Protein AF-A0A8S0G1H7-F1 (afdb_monomer)

Mean predicted aligned error: 3.28 Å

Structure (mmCIF, N/CA/C/O backbone):
data_AF-A0A8S0G1H7-F1
#
_entry.id   AF-A0A8S0G1H7-F1
#
loop_
_atom_site.group_PDB
_atom_site.id
_atom_site.type_symbol
_atom_site.label_atom_id
_atom_site.label_alt_id
_atom_site.label_comp_id
_atom_site.label_asym_id
_atom_site.label_entity_id
_atom_site.label_seq_id
_atom_site.pdbx_PDB_ins_code
_atom_site.Cartn_x
_atom_site.Cartn_y
_atom_site.Cartn_z
_atom_site.occupancy
_atom_site.B_iso_or_equiv
_atom_site.auth_seq_id
_atom_site.auth_comp_id
_atom_site.auth_asym_id
_atom_site.auth_atom_id
_atom_site.pdbx_PDB_model_num
ATOM 1 N N . MET A 1 1 ? -6.190 -6.532 2.936 1.00 96.12 1 MET A N 1
ATOM 2 C CA . MET A 1 1 ? -6.465 -5.753 1.717 1.00 96.12 1 MET A CA 1
ATOM 3 C C . MET A 1 1 ? -5.436 -6.107 0.658 1.00 96.12 1 MET A C 1
ATOM 5 O O . MET A 1 1 ? -4.266 -6.244 0.989 1.00 96.12 1 MET A O 1
ATOM 9 N N . GLN A 1 2 ? -5.862 -6.322 -0.583 1.00 95.88 2 GLN A N 1
ATOM 10 C CA . GLN A 1 2 ? -4.979 -6.642 -1.707 1.00 95.88 2 GLN A CA 1
ATOM 11 C C . GLN A 1 2 ? -5.61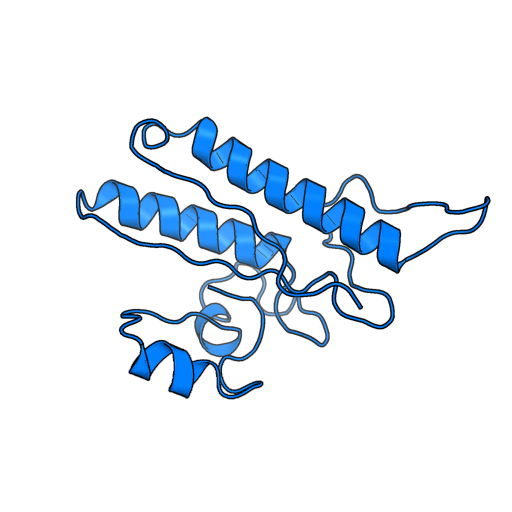7 -6.203 -3.027 1.00 95.88 2 GLN A C 1
ATOM 13 O O . GLN A 1 2 ? -6.837 -6.091 -3.106 1.00 95.88 2 GLN A O 1
ATOM 18 N N . GLY A 1 3 ? -4.809 -6.005 -4.068 1.00 96.56 3 GLY A N 1
ATOM 19 C CA . GLY A 1 3 ? -5.313 -5.606 -5.387 1.00 96.56 3 GLY A CA 1
ATOM 20 C C . GLY A 1 3 ? -5.960 -6.742 -6.178 1.00 96.56 3 GLY A C 1
ATOM 21 O O . GLY A 1 3 ? -6.830 -6.485 -7.007 1.00 96.56 3 GLY A O 1
ATOM 22 N N . ALA A 1 4 ? -5.563 -7.988 -5.907 1.00 96.56 4 ALA A N 1
ATOM 23 C CA . ALA A 1 4 ? -6.015 -9.172 -6.629 1.00 96.56 4 ALA A CA 1
ATOM 24 C C . ALA A 1 4 ? -7.404 -9.666 -6.206 1.00 96.56 4 ALA A C 1
ATOM 26 O O . ALA A 1 4 ? -7.897 -9.375 -5.113 1.00 96.56 4 ALA A O 1
ATOM 27 N N . ASN A 1 5 ? -8.036 -10.460 -7.072 1.00 96.44 5 ASN A N 1
ATOM 28 C CA . ASN A 1 5 ? -9.310 -11.103 -6.761 1.00 96.44 5 ASN A CA 1
ATOM 29 C C . ASN A 1 5 ? -9.136 -12.112 -5.610 1.00 96.44 5 ASN A C 1
ATOM 31 O O . ASN A 1 5 ? -8.239 -12.954 -5.651 1.00 96.44 5 ASN A O 1
ATOM 35 N N . LEU A 1 6 ? -10.009 -12.063 -4.599 1.00 95.12 6 LEU A N 1
ATOM 36 C CA . LEU A 1 6 ? -9.908 -12.935 -3.423 1.00 95.12 6 LEU A CA 1
ATOM 37 C C . LEU A 1 6 ? -10.093 -14.428 -3.740 1.00 95.12 6 LEU A C 1
ATOM 39 O O . LEU A 1 6 ? -9.587 -15.265 -3.000 1.00 95.12 6 LEU A O 1
ATOM 43 N N . ARG A 1 7 ? -10.787 -14.778 -4.829 1.00 94.50 7 ARG A N 1
ATOM 44 C CA . ARG A 1 7 ? -10.973 -16.181 -5.241 1.00 94.50 7 ARG A CA 1
ATOM 45 C C . ARG A 1 7 ? -9.695 -16.796 -5.804 1.00 94.50 7 ARG A C 1
ATOM 47 O O . ARG A 1 7 ? -9.544 -18.017 -5.803 1.00 94.50 7 ARG A O 1
ATOM 54 N N . PHE A 1 8 ? -8.771 -15.969 -6.295 1.00 92.56 8 PHE A N 1
ATOM 55 C CA . PHE A 1 8 ? -7.493 -16.457 -6.793 1.00 92.56 8 PHE A CA 1
ATOM 56 C C . PHE A 1 8 ? -6.709 -17.125 -5.657 1.00 92.56 8 PHE A C 1
ATOM 58 O O . PHE A 1 8 ? -6.575 -16.561 -4.571 1.00 92.56 8 PHE A O 1
ATOM 65 N N . ALA A 1 9 ? -6.201 -18.333 -5.920 1.00 89.31 9 ALA A N 1
ATOM 66 C CA . ALA A 1 9 ? -5.515 -19.184 -4.945 1.00 89.31 9 ALA A CA 1
ATOM 67 C C . ALA A 1 9 ? -6.333 -19.500 -3.668 1.00 89.31 9 ALA A C 1
ATOM 69 O O . ALA A 1 9 ? -5.752 -19.814 -2.633 1.00 89.31 9 ALA A O 1
ATOM 70 N N . GLY A 1 10 ? -7.671 -19.410 -3.720 1.00 91.12 10 GLY A N 1
ATOM 71 C CA . GLY A 1 10 ? -8.552 -19.764 -2.598 1.00 91.12 10 GLY A CA 1
ATOM 72 C C . GLY A 1 10 ? -8.393 -18.882 -1.353 1.00 91.12 10 GLY A C 1
ATOM 73 O O . GLY A 1 10 ? -8.691 -19.329 -0.242 1.00 91.12 10 GLY A O 1
ATOM 74 N N . LYS A 1 11 ? -7.896 -17.644 -1.510 1.00 91.94 11 LYS A N 1
ATOM 75 C CA . LYS A 1 11 ? -7.624 -16.732 -0.384 1.00 91.94 11 LYS A CA 1
ATOM 76 C C . LYS A 1 11 ? -8.894 -16.374 0.382 1.00 91.94 11 LYS A C 1
ATOM 78 O O . LYS A 1 11 ? -8.838 -16.219 1.596 1.00 91.94 11 LYS A O 1
ATOM 83 N N . ASP A 1 12 ? -10.029 -16.241 -0.296 1.00 92.56 12 ASP A N 1
ATOM 84 C CA . ASP A 1 12 ? -11.320 -15.977 0.336 1.00 92.56 12 ASP A CA 1
ATOM 85 C C . ASP A 1 12 ? -11.727 -17.084 1.314 1.00 92.56 12 ASP A C 1
ATOM 87 O O . ASP A 1 12 ? -12.103 -16.783 2.445 1.00 92.56 12 ASP A O 1
ATOM 91 N N . VAL A 1 13 ? -11.620 -18.348 0.905 1.00 94.94 13 VAL A N 1
ATOM 92 C CA . VAL A 1 13 ? -11.924 -19.509 1.750 1.00 94.94 13 VAL A CA 1
ATOM 93 C C . VAL A 1 13 ? -10.926 -19.593 2.899 1.00 94.94 13 VAL A C 1
ATOM 95 O O . VAL A 1 13 ? -11.332 -19.675 4.058 1.00 94.94 13 VAL A O 1
ATOM 98 N N . PHE A 1 14 ? -9.629 -19.519 2.586 1.00 95.88 14 PHE A N 1
ATOM 99 C CA . PHE A 1 14 ? -8.568 -19.643 3.579 1.00 95.88 14 PHE A CA 1
ATOM 100 C C . PHE A 1 14 ? -8.645 -18.538 4.639 1.00 95.88 14 PHE A C 1
ATOM 102 O O . PHE A 1 14 ? -8.698 -18.831 5.826 1.00 95.88 14 PHE A O 1
ATOM 109 N N . LEU A 1 15 ? -8.697 -17.262 4.254 1.00 95.75 15 LEU A N 1
ATOM 110 C CA . LEU A 1 15 ? -8.667 -16.172 5.232 1.00 95.75 15 LEU A CA 1
ATOM 111 C C . LEU A 1 15 ? -9.934 -16.151 6.103 1.00 95.75 15 LEU A C 1
ATOM 113 O O . LEU A 1 15 ? -9.832 -15.930 7.309 1.00 95.75 15 LEU A O 1
ATOM 117 N N . LYS A 1 16 ? -11.111 -16.468 5.539 1.00 94.88 16 LYS A N 1
ATOM 118 C CA . LYS A 1 16 ? -12.351 -16.605 6.326 1.00 94.88 16 LYS A CA 1
ATOM 119 C C . LYS A 1 16 ? -12.252 -17.723 7.360 1.00 94.88 16 LYS A C 1
ATOM 121 O O . LYS A 1 16 ? -12.664 -17.527 8.499 1.00 94.88 16 LYS A O 1
ATOM 126 N N . SER A 1 17 ? -11.682 -18.876 7.001 1.00 96.25 17 SER A N 1
ATOM 127 C CA . SER A 1 17 ? -11.527 -19.985 7.952 1.00 96.25 17 SER A CA 1
ATOM 128 C C . SER A 1 17 ? -10.485 -19.712 9.044 1.00 96.25 17 SER A C 1
ATOM 130 O O . SER A 1 17 ? -10.435 -20.452 10.020 1.00 96.25 17 SER A O 1
ATOM 132 N N . HIS A 1 18 ? -9.665 -18.666 8.895 1.00 95.88 18 HIS A N 1
ATOM 133 C CA . HIS A 1 18 ? -8.610 -18.276 9.837 1.00 95.88 18 HIS A CA 1
ATOM 134 C C . HIS A 1 18 ? -8.935 -16.981 10.603 1.00 95.88 18 HIS A C 1
ATOM 136 O O . HIS A 1 18 ? -8.036 -16.336 11.136 1.00 95.88 18 HIS A O 1
ATOM 142 N N . GLY A 1 19 ? -10.217 -16.607 10.681 1.00 95.25 19 GLY A N 1
ATOM 143 C CA . GLY A 1 19 ? -10.684 -15.548 11.580 1.00 95.25 19 GLY A CA 1
ATOM 144 C C . GLY A 1 19 ? -10.477 -14.122 11.072 1.00 95.25 19 GLY A C 1
ATOM 145 O O . GLY A 1 19 ? -10.440 -13.200 11.877 1.00 95.25 19 GLY A O 1
ATOM 146 N N . PHE A 1 20 ? -10.335 -13.916 9.759 1.00 96.81 20 PHE A N 1
ATOM 147 C CA . PHE A 1 20 ? -10.372 -12.567 9.192 1.00 96.81 20 PHE A CA 1
ATOM 148 C C . PHE A 1 20 ? -11.816 -12.062 9.101 1.00 96.81 20 PHE A C 1
ATOM 150 O O . PHE A 1 20 ? -12.618 -12.619 8.349 1.00 96.81 20 PHE A O 1
ATOM 157 N N . ASP A 1 21 ? -12.120 -10.965 9.798 1.00 95.38 21 ASP A N 1
ATOM 158 C CA . ASP A 1 21 ? -13.458 -10.351 9.808 1.00 95.38 21 ASP A CA 1
ATOM 159 C C . ASP A 1 21 ? -13.815 -9.678 8.474 1.00 95.38 21 ASP A C 1
ATOM 161 O O . ASP A 1 21 ? -14.954 -9.733 8.004 1.00 95.38 21 ASP A O 1
ATOM 165 N N . HIS A 1 22 ? -12.826 -9.039 7.842 1.00 96.00 22 HIS A N 1
ATOM 166 C CA . HIS A 1 22 ? -13.013 -8.250 6.628 1.00 96.00 22 HIS A CA 1
ATOM 167 C C . HIS A 1 22 ? -11.953 -8.574 5.581 1.00 96.00 22 HIS A C 1
ATOM 169 O O . HIS A 1 22 ? -10.750 -8.541 5.847 1.00 96.00 22 HIS A O 1
ATOM 175 N N . LEU A 1 23 ? -12.407 -8.827 4.353 1.00 96.88 23 LEU A N 1
ATOM 176 C CA . LEU A 1 23 ? -11.551 -9.108 3.209 1.00 96.88 23 LEU A CA 1
ATOM 177 C C . LEU A 1 23 ? -11.825 -8.105 2.095 1.00 96.88 23 LEU A C 1
ATOM 179 O O . LEU A 1 23 ? -12.974 -7.817 1.778 1.00 96.88 23 LEU A O 1
ATOM 183 N N . TYR A 1 24 ? -10.748 -7.609 1.495 1.00 97.44 24 TYR A N 1
ATOM 184 C CA . TYR A 1 24 ? -10.793 -6.640 0.406 1.00 97.44 24 TYR A CA 1
ATOM 185 C C . TYR A 1 24 ? -9.864 -7.120 -0.703 1.00 97.44 24 TYR A C 1
ATOM 187 O O . TYR A 1 24 ? -8.649 -7.195 -0.479 1.00 97.44 24 TYR A O 1
ATOM 195 N N . GLY A 1 25 ? -10.440 -7.476 -1.848 1.00 97.06 25 GLY A N 1
ATOM 196 C CA . GLY A 1 25 ? -9.749 -7.738 -3.104 1.00 97.06 25 GLY A CA 1
ATOM 197 C C . GLY A 1 25 ? -10.309 -6.864 -4.221 1.00 97.06 25 GLY A C 1
ATOM 198 O O . GLY A 1 25 ? -11.007 -5.881 -3.976 1.00 97.06 25 GLY A O 1
ATOM 199 N N . SER A 1 26 ? -10.023 -7.229 -5.469 1.00 96.94 26 SER A N 1
ATOM 200 C CA . SER A 1 26 ? -10.414 -6.413 -6.623 1.00 96.94 26 SER A CA 1
ATOM 201 C C . SER A 1 26 ? -11.918 -6.128 -6.730 1.00 96.94 26 SER A C 1
ATOM 203 O O . SER A 1 26 ? -12.307 -5.055 -7.179 1.00 96.94 26 SER A O 1
ATOM 205 N N . GLU A 1 27 ? -12.775 -7.082 -6.355 1.00 96.44 27 GLU A N 1
ATOM 206 C CA . GLU A 1 27 ? -14.229 -6.914 -6.472 1.00 96.44 27 GLU A CA 1
ATOM 207 C C . GLU A 1 27 ? -14.795 -6.000 -5.391 1.00 96.44 27 GLU A C 1
ATOM 209 O O . GLU A 1 27 ? -15.712 -5.229 -5.661 1.00 96.44 27 GLU A O 1
ATOM 214 N N . GLU A 1 28 ? -14.234 -6.064 -4.188 1.00 96.62 28 GLU A N 1
ATOM 215 C CA . GLU A 1 28 ? -14.616 -5.226 -3.058 1.00 96.62 28 GLU A CA 1
ATOM 216 C C . GLU A 1 28 ? -14.048 -3.811 -3.202 1.00 96.62 28 GLU A C 1
ATOM 218 O O . GLU A 1 28 ? -14.677 -2.847 -2.775 1.00 96.62 28 GLU A O 1
ATOM 223 N N . LEU A 1 29 ? -12.873 -3.677 -3.828 1.00 97.06 29 LEU A N 1
ATOM 224 C CA . LEU A 1 29 ? -12.200 -2.393 -4.005 1.00 97.06 29 LEU A CA 1
ATOM 225 C C . LEU A 1 29 ? -12.772 -1.551 -5.158 1.00 97.06 29 LEU A C 1
ATOM 227 O O . LEU A 1 29 ? -12.665 -0.327 -5.129 1.00 97.06 29 LEU A O 1
ATOM 231 N N . LYS A 1 30 ? -13.425 -2.158 -6.159 1.00 96.06 30 LYS A N 1
ATOM 232 C CA . LYS A 1 30 ? -13.845 -1.454 -7.390 1.00 96.06 30 LYS A CA 1
ATOM 233 C C . LYS A 1 30 ? -14.778 -0.257 -7.185 1.00 96.06 30 LYS A C 1
ATOM 235 O O . LYS A 1 30 ? -14.822 0.608 -8.049 1.00 96.06 30 LYS A O 1
ATOM 240 N N . SER A 1 31 ? -15.544 -0.222 -6.094 1.00 95.00 31 SER A N 1
ATOM 241 C CA . SER A 1 31 ? -16.488 0.865 -5.789 1.00 95.00 31 SER A CA 1
ATOM 242 C C . SER A 1 31 ? -15.958 1.887 -4.781 1.00 95.00 31 SER A C 1
ATOM 244 O O . SER A 1 31 ? -16.676 2.825 -4.450 1.00 95.00 31 SER A O 1
ATOM 246 N N . VAL A 1 32 ? -14.749 1.686 -4.253 1.00 94.81 32 VAL A N 1
ATOM 247 C CA . VAL A 1 32 ? -14.129 2.557 -3.236 1.00 94.81 32 VAL A CA 1
ATOM 248 C C . VAL A 1 32 ? -12.879 3.256 -3.759 1.00 94.81 32 VAL A C 1
ATOM 250 O O . VAL A 1 32 ? -12.623 4.391 -3.367 1.00 94.81 32 VAL A O 1
ATOM 253 N N . VAL A 1 33 ? -12.131 2.623 -4.668 1.00 97.12 33 VAL A N 1
ATOM 254 C CA . VAL A 1 33 ? -10.949 3.247 -5.276 1.00 97.12 33 VAL A CA 1
ATOM 255 C C . VAL A 1 33 ? -11.328 4.453 -6.136 1.00 97.12 33 VAL A C 1
ATOM 257 O O . VAL A 1 33 ? -12.387 4.491 -6.761 1.00 97.12 33 VAL A O 1
ATOM 260 N N . ALA A 1 34 ? -10.417 5.422 -6.224 1.00 95.88 34 ALA A N 1
ATOM 261 C CA . ALA A 1 34 ? -10.620 6.629 -7.027 1.00 95.88 34 ALA A CA 1
ATOM 262 C C . ALA A 1 34 ? -10.722 6.350 -8.540 1.00 95.88 34 ALA A C 1
ATOM 264 O O . ALA A 1 34 ? -11.418 7.070 -9.251 1.00 95.88 34 ALA A O 1
ATOM 265 N N . ASP A 1 35 ? -10.021 5.324 -9.030 1.00 97.31 35 ASP A N 1
ATOM 266 C CA . ASP A 1 35 ? -9.977 4.956 -10.446 1.00 97.31 35 ASP A CA 1
ATOM 267 C C . ASP A 1 35 ? -10.155 3.434 -10.608 1.00 97.31 35 ASP A C 1
ATOM 269 O O . ASP A 1 35 ? -9.185 2.679 -10.497 1.00 97.31 35 ASP A O 1
ATOM 273 N N . PRO A 1 36 ? -11.388 2.953 -10.858 1.00 96.88 36 PRO A N 1
ATOM 274 C CA . PRO A 1 36 ? -11.674 1.524 -11.008 1.00 96.88 36 PRO A CA 1
ATOM 275 C C . PRO A 1 36 ? -11.023 0.874 -12.238 1.00 96.88 36 PRO A C 1
ATOM 277 O O . PRO A 1 36 ? -10.963 -0.356 -12.316 1.00 96.88 36 PRO A O 1
ATOM 280 N N . HIS A 1 37 ? -10.563 1.676 -13.204 1.00 97.12 37 HIS A N 1
ATOM 281 C CA . HIS A 1 37 ? -9.957 1.205 -14.451 1.00 97.12 37 HIS A CA 1
ATOM 282 C C . HIS A 1 37 ? -8.434 1.111 -14.376 1.00 97.12 37 HIS A C 1
ATOM 284 O O . HIS A 1 37 ? -7.826 0.425 -15.197 1.00 97.12 37 HIS A O 1
ATOM 290 N N . TYR A 1 38 ? -7.811 1.753 -13.390 1.00 97.56 38 TYR A N 1
ATOM 291 C CA . TYR A 1 38 ? -6.371 1.704 -13.192 1.00 97.56 38 TYR A CA 1
ATOM 292 C C . TYR A 1 38 ? -5.943 0.378 -12.548 1.00 97.56 38 TYR A C 1
ATOM 294 O O . TYR A 1 38 ? -5.857 0.221 -11.328 1.00 97.56 38 TYR A O 1
ATOM 302 N N . ARG A 1 39 ? -5.736 -0.616 -13.414 1.00 96.44 39 ARG A N 1
ATOM 303 C CA . ARG A 1 39 ? -5.486 -2.016 -13.066 1.00 96.44 39 ARG A CA 1
ATOM 304 C C . ARG A 1 39 ? -4.452 -2.634 -14.003 1.00 96.44 39 ARG A C 1
ATOM 306 O O . ARG A 1 39 ? -4.320 -2.209 -15.148 1.00 96.44 39 ARG A O 1
ATOM 313 N N . ASN A 1 40 ? -3.760 -3.652 -13.511 1.00 94.69 40 ASN A N 1
ATOM 314 C CA . ASN A 1 40 ? -2.926 -4.559 -14.290 1.00 94.69 40 ASN A CA 1
ATOM 315 C C . ASN A 1 40 ? -3.536 -5.972 -14.293 1.00 94.69 40 ASN A C 1
ATOM 317 O O . ASN A 1 40 ? -4.611 -6.199 -13.726 1.00 94.69 40 ASN A O 1
ATOM 321 N N . ASP A 1 41 ? -2.845 -6.928 -14.911 1.00 93.75 41 ASP A N 1
ATOM 322 C CA . ASP A 1 41 ? -3.318 -8.310 -15.056 1.00 93.75 41 ASP A CA 1
ATOM 323 C C . ASP A 1 41 ? -3.573 -9.017 -13.711 1.00 93.75 41 ASP A C 1
ATOM 325 O O . ASP A 1 41 ? -4.377 -9.948 -13.638 1.00 93.75 41 ASP A O 1
ATOM 329 N N . TRP A 1 42 ? -2.943 -8.552 -12.628 1.00 94.94 42 TRP A N 1
ATOM 330 C CA . TRP A 1 42 ? -3.103 -9.101 -11.281 1.00 94.94 42 TRP A CA 1
ATOM 331 C C . TRP A 1 42 ? -4.144 -8.375 -10.434 1.00 94.94 42 TRP A C 1
ATOM 333 O O . TRP A 1 42 ? -4.548 -8.911 -9.401 1.00 94.94 42 TRP A O 1
ATOM 343 N N . GLY A 1 43 ? -4.618 -7.196 -10.845 1.00 96.50 43 GLY A N 1
ATOM 344 C CA . GLY A 1 43 ? -5.601 -6.415 -10.098 1.00 96.50 43 GLY A CA 1
ATOM 345 C C . GLY A 1 43 ? -5.260 -4.933 -10.001 1.00 96.50 43 GLY A C 1
ATOM 346 O O . GLY A 1 43 ? -4.758 -4.341 -10.950 1.00 96.50 43 GLY A O 1
ATOM 347 N N . PHE A 1 44 ? -5.610 -4.305 -8.879 1.00 98.19 44 PHE A N 1
ATOM 348 C CA . PHE A 1 44 ? -5.214 -2.918 -8.616 1.00 98.19 44 PHE A CA 1
ATOM 349 C C . PHE A 1 44 ? -3.715 -2.812 -8.335 1.00 98.19 44 PHE A C 1
ATOM 351 O O . PHE A 1 44 ? -3.164 -3.666 -7.639 1.00 98.19 44 PHE A O 1
ATOM 358 N N . TYR A 1 45 ? -3.106 -1.741 -8.845 1.00 98.06 45 TYR A N 1
ATOM 359 C CA . TYR A 1 45 ? -1.707 -1.396 -8.595 1.00 98.06 45 TYR A CA 1
ATOM 360 C C . TYR A 1 45 ? -1.429 -1.155 -7.104 1.00 98.06 45 TYR A C 1
ATOM 362 O O . TYR A 1 45 ? -2.324 -0.761 -6.343 1.00 98.06 45 TYR A O 1
ATOM 370 N N . ASP A 1 46 ? -0.177 -1.359 -6.686 1.00 97.69 46 ASP A N 1
ATOM 371 C CA . ASP A 1 46 ? 0.238 -1.248 -5.283 1.00 97.69 46 ASP A CA 1
ATOM 372 C C . ASP A 1 46 ? -0.015 0.155 -4.716 1.00 97.69 46 ASP A C 1
ATOM 374 O O . ASP A 1 46 ? -0.406 0.280 -3.556 1.00 97.69 46 ASP A O 1
ATOM 378 N N . ASP A 1 47 ? 0.170 1.212 -5.516 1.00 97.69 47 ASP A N 1
ATOM 379 C CA . ASP A 1 47 ? -0.112 2.596 -5.109 1.00 97.69 47 ASP A CA 1
ATOM 380 C C . ASP A 1 47 ? -1.577 2.796 -4.677 1.00 97.69 47 ASP A C 1
ATOM 382 O O . ASP A 1 47 ? -1.855 3.438 -3.665 1.00 97.69 47 ASP A O 1
ATOM 386 N N . THR A 1 48 ? -2.508 2.182 -5.401 1.00 98.31 48 THR A N 1
ATOM 387 C CA . THR A 1 48 ? -3.949 2.232 -5.152 1.00 98.31 48 THR A CA 1
ATOM 388 C C . THR A 1 48 ? -4.295 1.428 -3.907 1.00 98.31 48 THR A C 1
ATOM 390 O O . THR A 1 48 ? -4.993 1.915 -3.020 1.00 98.31 48 THR A O 1
ATOM 393 N N . VAL A 1 49 ? -3.763 0.208 -3.798 1.00 98.44 49 VAL A N 1
ATOM 394 C CA . VAL A 1 49 ? -3.997 -0.668 -2.641 1.00 98.44 49 VAL A CA 1
ATOM 395 C C . VAL A 1 49 ? -3.444 -0.047 -1.358 1.00 98.44 49 VAL A C 1
ATOM 397 O O . VAL A 1 49 ? -4.095 -0.118 -0.317 1.00 98.44 49 VAL A O 1
ATOM 400 N N . LEU A 1 50 ? -2.263 0.572 -1.409 1.00 98.50 50 LEU A N 1
ATOM 401 C CA . LEU A 1 50 ? -1.637 1.199 -0.244 1.00 98.50 50 LEU A CA 1
ATOM 402 C C . LEU A 1 50 ? -2.312 2.519 0.153 1.00 98.50 50 LEU A C 1
ATOM 404 O O . LEU A 1 50 ? -2.335 2.841 1.343 1.00 98.50 50 LEU A O 1
ATOM 408 N N . ASP A 1 51 ? -2.910 3.258 -0.787 1.00 98.19 51 ASP A N 1
ATOM 409 C CA . ASP A 1 51 ? -3.750 4.416 -0.453 1.00 98.19 51 ASP A CA 1
ATOM 410 C C . ASP A 1 51 ? -5.042 3.995 0.265 1.00 98.19 51 ASP A C 1
ATOM 412 O O . ASP A 1 51 ? -5.387 4.557 1.307 1.00 98.19 51 ASP A O 1
ATOM 416 N N . 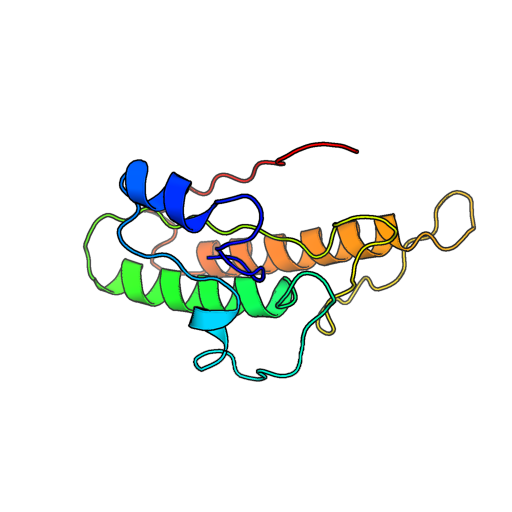GLU A 1 52 ? -5.714 2.946 -0.215 1.00 98.50 52 GLU A N 1
ATOM 417 C CA . GLU A 1 52 ? -6.884 2.387 0.472 1.00 98.50 52 GLU A CA 1
ATOM 418 C C . GLU A 1 52 ? -6.513 1.765 1.827 1.00 98.50 52 GLU A C 1
ATOM 420 O O . GLU A 1 52 ? -7.234 1.933 2.814 1.00 98.50 52 GLU A O 1
ATOM 425 N N . ALA A 1 53 ? -5.350 1.114 1.930 1.00 98.50 53 ALA A N 1
ATOM 426 C CA . ALA A 1 53 ? -4.855 0.586 3.199 1.00 98.50 53 ALA A CA 1
ATOM 427 C C . ALA A 1 53 ? -4.574 1.711 4.201 1.00 98.50 53 ALA A C 1
ATOM 429 O O . ALA A 1 53 ? -4.836 1.546 5.391 1.00 98.50 53 ALA A O 1
ATOM 430 N N . TRP A 1 54 ? -4.086 2.864 3.734 1.00 98.50 54 TRP A N 1
ATOM 431 C CA . TRP A 1 54 ? -3.899 4.049 4.567 1.00 98.50 54 TRP A CA 1
ATOM 432 C C . TRP A 1 54 ? -5.233 4.580 5.098 1.00 98.50 54 TRP A C 1
ATOM 434 O O . TRP A 1 54 ? -5.370 4.766 6.306 1.00 98.50 54 TRP A O 1
ATOM 444 N N . LYS A 1 55 ? -6.241 4.746 4.233 1.00 98.38 55 LYS A N 1
ATOM 445 C CA . LYS A 1 55 ? -7.588 5.173 4.655 1.00 98.38 55 LYS A CA 1
ATOM 446 C C . LYS A 1 55 ? -8.178 4.207 5.678 1.00 98.38 55 LYS A C 1
ATOM 448 O O . LYS A 1 55 ? -8.737 4.636 6.686 1.00 98.38 55 LYS A O 1
ATOM 453 N N . LYS A 1 56 ? -8.004 2.900 5.450 1.00 98.31 56 LYS A N 1
ATOM 454 C CA . LYS A 1 56 ? -8.490 1.863 6.361 1.00 98.31 56 LYS A CA 1
ATOM 455 C C . LYS A 1 56 ? -7.762 1.871 7.699 1.00 98.31 56 LYS A C 1
ATOM 457 O O . LYS A 1 56 ? -8.400 1.703 8.732 1.00 98.31 56 LYS A O 1
ATOM 462 N N . PHE A 1 57 ? -6.449 2.092 7.689 1.00 98.56 57 PHE A N 1
ATOM 463 C CA . PHE A 1 57 ? -5.670 2.294 8.905 1.00 98.56 57 PHE A CA 1
ATOM 464 C C . PHE A 1 57 ? -6.204 3.489 9.703 1.00 98.56 57 PHE A C 1
ATOM 466 O O . PHE A 1 57 ? -6.519 3.322 10.875 1.00 98.56 57 PHE A O 1
ATOM 473 N N . GLU A 1 58 ? -6.404 4.656 9.077 1.00 98.19 58 GLU A N 1
ATOM 474 C CA . GLU A 1 58 ? -6.959 5.829 9.770 1.00 98.19 58 GLU A CA 1
ATOM 475 C C . GLU A 1 58 ? -8.353 5.568 10.360 1.00 98.19 58 GLU A C 1
ATOM 477 O O . GLU A 1 58 ? -8.627 5.959 11.494 1.00 98.19 58 GLU A O 1
ATOM 482 N N . GLU A 1 59 ? -9.237 4.911 9.604 1.00 97.94 59 GLU A N 1
ATOM 483 C CA . GLU A 1 59 ? -10.578 4.524 10.057 1.00 97.94 59 GLU A CA 1
ATOM 484 C C . GLU A 1 59 ? -10.507 3.637 11.310 1.00 97.94 59 GLU A C 1
ATOM 486 O O . GLU A 1 59 ? -11.110 3.954 12.338 1.00 97.94 59 GLU A O 1
ATOM 491 N N . LEU A 1 60 ? -9.727 2.554 11.242 1.00 98.00 60 LEU A N 1
ATOM 492 C CA . LEU A 1 60 ? -9.585 1.594 12.335 1.00 98.00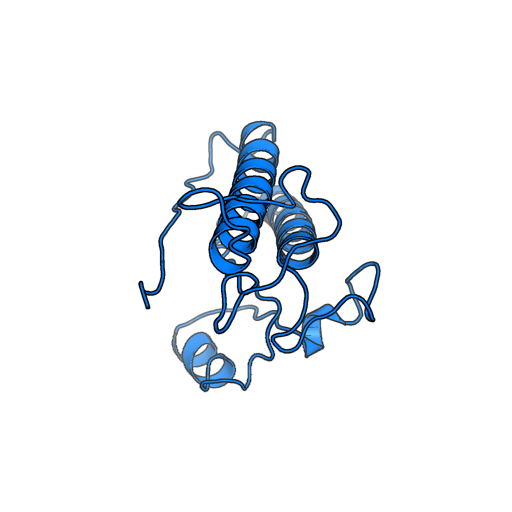 60 LEU A CA 1
ATOM 493 C C . LEU A 1 60 ? -8.919 2.231 13.557 1.00 98.00 60 LEU A C 1
ATOM 495 O O . LEU A 1 60 ? -9.385 2.041 14.679 1.00 98.00 60 LEU A O 1
ATOM 499 N N . SER A 1 61 ? -7.895 3.058 13.359 1.00 98.06 61 SER A N 1
ATOM 500 C CA . SER A 1 61 ? -7.220 3.769 14.443 1.00 98.06 61 SER A CA 1
ATOM 501 C C . SER A 1 61 ? -8.126 4.772 15.165 1.00 98.06 61 SER A C 1
ATOM 503 O O . SER A 1 61 ? -7.986 4.962 16.373 1.00 98.06 61 SER A O 1
ATOM 505 N N . ARG A 1 62 ? -9.092 5.390 14.471 1.00 97.62 62 ARG A N 1
ATOM 506 C CA . ARG A 1 62 ? -10.082 6.292 15.093 1.00 97.62 62 ARG A CA 1
ATOM 507 C C . ARG A 1 62 ? -11.157 5.556 15.890 1.00 97.62 62 ARG A C 1
ATOM 509 O O . ARG A 1 62 ? -11.773 6.171 16.755 1.00 97.62 62 ARG A O 1
ATOM 516 N N . SER A 1 63 ? -11.374 4.265 15.634 1.00 96.50 63 SER A N 1
ATOM 517 C CA . SER A 1 63 ? -12.376 3.467 16.357 1.00 96.50 63 SER A CA 1
ATOM 518 C C . SER A 1 63 ? -12.031 3.247 17.837 1.00 96.50 63 SER A C 1
ATOM 520 O O . SER A 1 63 ? -12.912 2.934 18.636 1.00 96.50 63 SER A O 1
ATOM 522 N N . GLY A 1 64 ? -10.749 3.373 18.205 1.00 93.69 64 GLY A N 1
ATOM 523 C CA . GLY A 1 64 ? -10.243 3.054 19.542 1.00 93.69 64 GLY A CA 1
ATOM 524 C C . GLY A 1 64 ? -10.181 1.553 19.857 1.00 93.69 64 GLY A C 1
ATOM 525 O O . GLY A 1 64 ? -9.773 1.179 20.957 1.00 93.69 64 GLY A O 1
ATOM 526 N N . GLN A 1 65 ? -10.562 0.681 18.918 1.00 96.06 65 GLN A N 1
ATOM 527 C CA . GLN A 1 65 ? -10.472 -0.769 19.067 1.00 96.06 65 GLN A CA 1
ATOM 528 C C . GLN A 1 65 ? -9.125 -1.295 18.563 1.00 96.06 65 GLN A C 1
ATOM 530 O O . GLN A 1 65 ? -8.515 -0.741 17.649 1.00 96.06 65 GLN A O 1
ATOM 535 N N . ARG A 1 66 ? -8.656 -2.399 19.155 1.00 96.94 66 ARG A N 1
ATOM 536 C CA . ARG A 1 66 ? -7.485 -3.118 18.639 1.00 96.94 66 ARG A CA 1
ATOM 537 C C . ARG A 1 66 ? -7.849 -3.770 17.312 1.00 96.94 66 ARG A C 1
ATOM 539 O O . ARG A 1 66 ? -8.897 -4.398 17.211 1.00 96.94 66 ARG A O 1
ATOM 546 N N . PHE A 1 67 ? -6.954 -3.674 16.339 1.00 98.00 67 PHE A N 1
ATOM 547 C CA . PHE A 1 67 ? -7.135 -4.278 15.028 1.00 98.00 67 PHE A CA 1
ATOM 548 C C . PHE A 1 67 ? -5.823 -4.863 14.514 1.00 98.00 67 PHE A C 1
ATOM 550 O O . PHE A 1 67 ? -4.733 -4.505 14.963 1.00 98.00 67 PHE A O 1
ATOM 557 N N . SER A 1 68 ? -5.943 -5.737 13.525 1.00 97.44 68 SER A N 1
ATOM 558 C CA . SER A 1 68 ? -4.840 -6.217 12.706 1.00 97.44 68 SER A CA 1
ATOM 559 C C . SER A 1 68 ? -5.175 -5.941 11.240 1.00 97.44 68 SER A C 1
ATOM 561 O O . SER A 1 68 ? -6.192 -6.391 10.716 1.00 97.44 68 SER A O 1
ATOM 563 N N . LEU A 1 69 ? -4.332 -5.150 10.573 1.00 98.12 69 LEU A N 1
ATOM 564 C CA . LEU A 1 69 ? -4.482 -4.817 9.158 1.00 98.12 69 LEU A CA 1
ATOM 565 C C . LEU A 1 69 ? -3.376 -5.505 8.362 1.00 98.12 69 LEU A C 1
ATOM 567 O O . LEU A 1 69 ? -2.199 -5.192 8.515 1.00 98.12 69 LEU A O 1
ATOM 571 N N . PHE A 1 70 ? -3.773 -6.423 7.486 1.00 97.62 70 PHE A N 1
ATOM 572 C CA . PHE A 1 70 ? -2.865 -7.105 6.570 1.00 97.62 70 PHE A CA 1
ATOM 573 C C . PHE A 1 70 ? -3.023 -6.525 5.171 1.00 97.62 70 PHE A C 1
ATOM 575 O O . PHE A 1 70 ? -4.139 -6.497 4.643 1.00 97.62 70 PHE A O 1
ATOM 582 N N . THR A 1 71 ? -1.916 -6.122 4.553 1.00 97.38 71 THR A N 1
ATOM 583 C CA . THR A 1 71 ? -1.883 -5.621 3.174 1.00 97.38 71 THR A CA 1
ATOM 584 C C . THR A 1 71 ? -0.910 -6.452 2.350 1.00 97.38 71 THR A C 1
ATOM 586 O O . THR A 1 71 ? 0.195 -6.728 2.808 1.00 97.38 71 THR A O 1
ATOM 589 N N . LEU A 1 72 ? -1.329 -6.866 1.152 1.00 96.69 72 LEU A N 1
ATOM 590 C CA . LEU A 1 72 ? -0.514 -7.648 0.223 1.00 96.69 72 LEU A CA 1
ATOM 591 C C . LEU A 1 72 ? -0.343 -6.878 -1.089 1.00 96.69 72 LEU A C 1
ATOM 593 O O . LEU A 1 72 ? -1.335 -6.578 -1.759 1.00 96.69 72 LEU A O 1
ATOM 597 N N . THR A 1 73 ? 0.911 -6.597 -1.431 1.00 96.81 73 THR A N 1
ATOM 598 C CA . THR A 1 73 ? 1.334 -6.030 -2.714 1.00 96.81 73 THR A CA 1
ATOM 599 C C . THR A 1 73 ? 1.442 -7.111 -3.790 1.00 96.81 73 THR A C 1
ATOM 601 O O . THR A 1 73 ? 1.600 -8.296 -3.481 1.00 96.81 73 THR A O 1
ATOM 604 N N . VAL A 1 74 ? 1.315 -6.720 -5.059 1.00 95.44 74 VAL A N 1
ATOM 605 C CA . VAL A 1 74 ? 1.339 -7.644 -6.206 1.00 95.44 74 VAL A CA 1
ATOM 606 C C . VAL A 1 74 ? 2.069 -7.096 -7.436 1.00 95.44 74 VAL A C 1
ATOM 608 O O . VAL A 1 74 ? 2.360 -7.868 -8.344 1.00 95.44 74 VAL A O 1
ATOM 611 N N . ASP A 1 75 ? 2.436 -5.811 -7.476 1.00 95.94 75 ASP A N 1
ATOM 612 C CA . ASP A 1 75 ? 3.086 -5.225 -8.661 1.00 95.94 75 ASP A CA 1
ATOM 613 C C . ASP A 1 75 ? 4.434 -5.887 -9.004 1.00 95.94 75 ASP A C 1
ATOM 615 O O . ASP A 1 75 ? 4.862 -5.851 -10.152 1.00 95.94 75 ASP A O 1
ATOM 619 N N . THR A 1 76 ? 5.099 -6.555 -8.058 1.00 94.56 76 THR A N 1
ATOM 620 C CA . THR A 1 76 ? 6.357 -7.282 -8.314 1.00 94.56 76 THR A CA 1
ATOM 621 C C . THR A 1 76 ? 6.157 -8.681 -8.910 1.00 94.56 76 THR A C 1
ATOM 623 O O . THR A 1 76 ? 7.101 -9.469 -8.942 1.00 94.56 76 THR A O 1
ATOM 626 N N . HIS A 1 77 ? 4.940 -9.043 -9.322 1.00 92.69 77 HIS A N 1
ATOM 627 C CA . HIS A 1 77 ? 4.655 -10.371 -9.854 1.00 92.69 77 HIS A CA 1
ATOM 628 C C . HIS A 1 77 ? 5.311 -10.603 -11.226 1.00 92.69 77 HIS A C 1
ATOM 630 O O . HIS A 1 77 ? 5.348 -9.715 -12.076 1.00 92.69 77 HIS A O 1
ATOM 636 N N . HIS A 1 78 ? 5.792 -11.827 -11.460 1.00 86.75 78 HIS A N 1
ATOM 637 C CA . HIS A 1 78 ? 6.384 -12.246 -12.734 1.00 86.75 78 HIS A CA 1
ATOM 638 C C . HIS A 1 78 ? 5.408 -12.049 -13.920 1.00 86.75 78 HIS A C 1
ATOM 640 O O . HIS A 1 78 ? 4.187 -12.086 -13.704 1.00 86.75 78 HIS A O 1
ATOM 646 N N . PRO A 1 79 ? 5.908 -11.903 -15.167 1.00 89.44 79 PRO A N 1
ATOM 647 C CA . PRO A 1 79 ? 7.312 -12.044 -15.596 1.00 89.44 79 PRO A CA 1
ATOM 648 C C . PRO A 1 79 ? 8.200 -10.834 -15.268 1.00 89.44 79 PRO A C 1
ATOM 650 O O . PRO A 1 79 ? 9.290 -11.008 -14.731 1.00 89.44 79 PRO A O 1
ATOM 653 N N . ASP A 1 80 ? 7.704 -9.621 -15.508 1.00 90.88 80 ASP A N 1
ATOM 654 C CA . ASP A 1 80 ? 8.504 -8.391 -15.443 1.00 90.88 80 ASP A CA 1
ATOM 655 C C . ASP A 1 80 ? 8.039 -7.414 -14.353 1.00 90.88 80 ASP A C 1
ATOM 657 O O . ASP A 1 80 ? 8.709 -6.422 -14.075 1.00 90.88 80 ASP A O 1
ATOM 661 N N . GLY A 1 81 ? 6.891 -7.674 -13.727 1.00 94.38 81 GLY A N 1
ATOM 662 C CA . GLY A 1 81 ? 6.250 -6.747 -12.805 1.00 94.38 81 GLY A CA 1
ATOM 663 C C . GLY A 1 81 ? 5.645 -5.513 -13.478 1.00 94.38 81 GLY A C 1
ATOM 664 O O . GLY A 1 81 ? 5.726 -5.290 -14.690 1.00 94.38 81 GLY A O 1
ATOM 665 N N . PHE A 1 82 ? 5.020 -4.693 -12.645 1.00 96.19 82 PHE A N 1
ATOM 666 C CA . PHE A 1 82 ? 4.237 -3.527 -13.010 1.00 96.19 82 PHE A CA 1
ATOM 667 C C . PHE A 1 82 ? 4.749 -2.310 -12.241 1.00 96.19 82 PHE A C 1
ATOM 669 O O . PHE A 1 82 ? 5.174 -2.402 -11.093 1.00 96.19 82 PHE A O 1
ATOM 676 N N . ILE A 1 83 ? 4.747 -1.147 -12.889 1.00 96.88 83 ILE A N 1
ATOM 677 C CA . ILE A 1 83 ? 5.259 0.091 -12.298 1.00 96.88 83 ILE A CA 1
ATOM 678 C C . ILE A 1 83 ? 4.075 1.026 -12.077 1.00 96.88 83 ILE A C 1
ATOM 680 O O . ILE A 1 83 ? 3.488 1.527 -13.038 1.00 96.88 83 ILE A O 1
ATOM 684 N N . SER A 1 84 ? 3.740 1.263 -10.809 1.00 96.62 84 SER A N 1
ATOM 685 C CA . SER A 1 84 ? 2.729 2.239 -10.401 1.00 96.62 84 SER A CA 1
ATOM 686 C C . SER A 1 84 ? 3.033 3.642 -10.968 1.00 96.62 84 SER A C 1
ATOM 688 O O . SER A 1 84 ? 4.180 4.099 -11.004 1.00 96.62 84 SER A O 1
ATOM 690 N N . ARG A 1 85 ? 1.993 4.372 -11.391 1.00 95.31 85 ARG A N 1
ATOM 691 C CA . ARG A 1 85 ? 2.083 5.693 -12.036 1.00 95.31 85 ARG A CA 1
ATOM 692 C C . ARG A 1 85 ? 2.728 6.755 -11.147 1.00 95.31 85 ARG A C 1
ATOM 694 O O . ARG A 1 85 ? 3.363 7.667 -11.685 1.00 95.31 85 ARG A O 1
ATOM 701 N N . THR A 1 86 ? 2.581 6.614 -9.830 1.00 93.69 86 THR A N 1
ATOM 702 C CA . THR A 1 86 ? 3.079 7.529 -8.792 1.00 93.69 86 THR A CA 1
ATOM 703 C C . THR A 1 86 ? 4.568 7.381 -8.491 1.00 93.69 86 THR A C 1
ATOM 705 O O . THR A 1 86 ? 5.140 8.289 -7.895 1.00 93.69 86 THR A O 1
ATOM 708 N N . CYS A 1 87 ? 5.206 6.278 -8.894 1.00 95.00 87 CYS A N 1
ATOM 709 C CA . CYS A 1 87 ? 6.609 6.031 -8.577 1.00 95.00 87 CYS A CA 1
ATOM 710 C C . CYS A 1 87 ? 7.533 7.017 -9.290 1.00 95.00 87 CYS A C 1
ATOM 712 O O . CYS A 1 87 ? 7.426 7.222 -10.501 1.00 95.00 87 CYS A O 1
ATOM 714 N N . ASN A 1 88 ? 8.497 7.575 -8.561 1.00 92.62 88 ASN A N 1
ATOM 715 C CA . ASN A 1 88 ? 9.552 8.394 -9.148 1.00 92.62 88 ASN A CA 1
ATOM 716 C C . ASN A 1 88 ? 10.611 7.512 -9.821 1.00 92.62 88 ASN A C 1
ATOM 718 O O . ASN A 1 88 ? 11.120 7.835 -10.897 1.00 92.62 88 ASN A O 1
ATOM 722 N N . ARG A 1 89 ? 10.926 6.360 -9.218 1.00 84.25 89 ARG A N 1
ATOM 723 C CA . ARG A 1 89 ? 11.916 5.406 -9.739 1.00 84.25 89 ARG A CA 1
ATOM 724 C C . ARG A 1 89 ? 11.282 4.422 -10.722 1.00 84.25 89 ARG A C 1
ATOM 726 O O . ARG A 1 89 ? 11.019 3.273 -10.387 1.00 84.25 89 ARG A O 1
ATOM 733 N N . LYS A 1 90 ? 11.047 4.878 -11.957 1.00 89.25 90 LYS A N 1
ATOM 734 C CA . LYS A 1 90 ? 10.429 4.062 -13.027 1.00 89.25 90 LYS A CA 1
ATOM 735 C C . LYS A 1 90 ? 11.415 3.237 -13.857 1.00 89.25 90 LYS A C 1
ATOM 737 O O . LYS A 1 90 ? 10.991 2.490 -14.731 1.00 89.25 90 LYS A O 1
ATOM 742 N N . LYS A 1 91 ? 12.720 3.397 -13.633 1.00 93.00 91 LYS A N 1
ATOM 743 C CA . LYS A 1 91 ? 13.762 2.693 -14.381 1.00 93.00 91 LYS A CA 1
ATOM 744 C C . LYS A 1 91 ? 14.871 2.253 -13.443 1.00 93.00 91 LYS A C 1
ATOM 746 O O . LYS A 1 91 ? 15.388 3.058 -12.670 1.00 93.00 91 LYS A O 1
ATOM 751 N N . TYR A 1 92 ? 15.249 0.994 -13.573 1.00 93.69 92 TYR A N 1
ATOM 752 C CA . TYR A 1 92 ? 16.403 0.397 -12.934 1.00 93.69 92 TYR A CA 1
ATOM 753 C C . TYR A 1 92 ? 17.250 -0.279 -14.010 1.00 93.69 92 TYR A C 1
ATOM 755 O O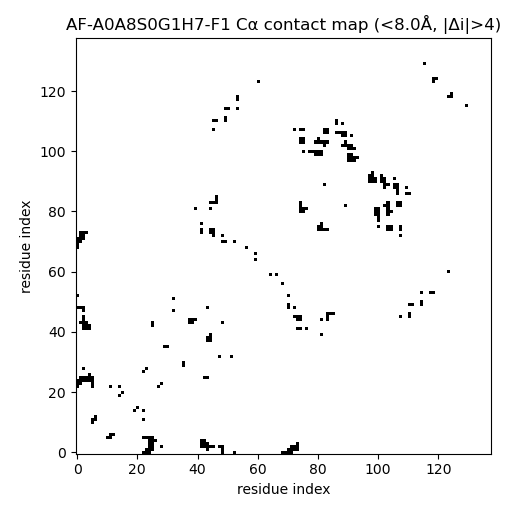 . TYR A 1 92 ? 16.747 -1.109 -14.767 1.00 93.69 92 TYR A O 1
ATOM 763 N N . ASP A 1 93 ? 18.528 0.086 -14.080 1.00 94.50 93 ASP A N 1
ATOM 764 C CA . ASP A 1 93 ? 19.485 -0.546 -14.984 1.00 94.50 93 ASP A CA 1
ATOM 765 C C . ASP A 1 93 ? 20.319 -1.572 -14.205 1.00 94.50 93 ASP A C 1
ATOM 767 O O . ASP A 1 93 ? 20.847 -1.270 -13.135 1.00 94.50 93 ASP A O 1
ATOM 771 N N . PHE A 1 94 ? 20.448 -2.781 -14.747 1.00 92.06 94 PHE A N 1
ATOM 772 C CA . PHE A 1 94 ? 21.309 -3.845 -14.234 1.00 92.06 94 PHE A CA 1
ATOM 773 C C . PHE A 1 94 ? 22.305 -4.235 -15.324 1.00 92.06 94 PHE A C 1
ATOM 775 O O . PHE A 1 94 ? 21.912 -4.462 -16.469 1.00 92.06 94 PHE A O 1
ATOM 782 N N . ASP A 1 95 ? 23.599 -4.234 -15.001 1.00 94.12 95 ASP A N 1
ATOM 783 C CA . ASP A 1 95 ? 24.688 -4.435 -15.968 1.00 94.12 95 ASP A CA 1
ATOM 784 C C . ASP A 1 95 ? 24.566 -3.549 -17.225 1.00 94.12 95 ASP A C 1
ATOM 786 O O . ASP A 1 95 ? 24.787 -3.974 -18.361 1.00 94.12 95 ASP A O 1
ATOM 790 N N . GLY A 1 96 ? 24.163 -2.289 -17.023 1.00 93.56 96 GLY A N 1
ATOM 791 C CA . GLY A 1 96 ? 23.997 -1.300 -18.092 1.00 93.56 96 GLY A CA 1
ATOM 792 C C . GLY A 1 96 ? 22.777 -1.517 -18.994 1.00 93.56 96 GLY A C 1
ATOM 793 O O . GLY A 1 96 ? 22.641 -0.817 -19.998 1.00 93.56 96 GLY A O 1
ATOM 794 N N . LYS A 1 97 ? 21.883 -2.458 -18.662 1.00 94.81 97 LYS A N 1
ATOM 795 C CA . LYS A 1 97 ? 20.651 -2.735 -19.413 1.00 94.81 97 LYS A CA 1
ATOM 796 C C . LYS A 1 97 ? 19.410 -2.455 -18.563 1.00 94.81 97 LYS A C 1
ATOM 798 O O . LYS A 1 97 ? 19.415 -2.794 -17.380 1.00 94.81 97 LYS A O 1
ATOM 803 N N . PRO A 1 98 ? 18.330 -1.906 -19.146 1.00 94.31 98 PRO A N 1
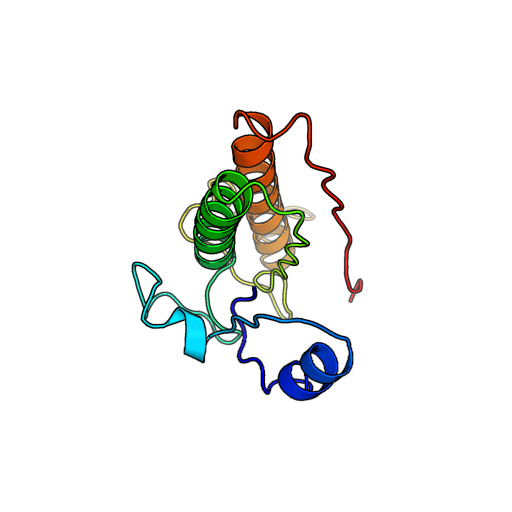ATOM 804 C CA . PRO A 1 98 ? 17.064 -1.766 -18.439 1.00 94.31 98 PRO A CA 1
ATOM 805 C C . PRO A 1 98 ? 16.560 -3.121 -17.942 1.00 94.31 98 PRO A C 1
ATOM 807 O O . PRO A 1 98 ? 16.520 -4.087 -18.704 1.00 94.31 98 PRO A O 1
ATOM 810 N N . ASN A 1 99 ? 16.155 -3.176 -16.676 1.00 95.56 99 ASN A N 1
ATOM 811 C CA . ASN A 1 99 ? 15.550 -4.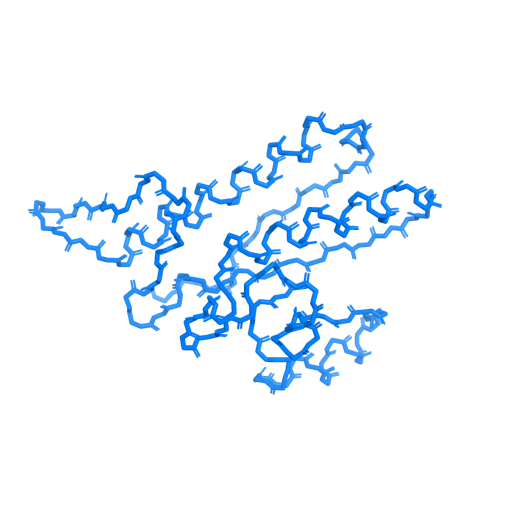349 -16.064 1.00 95.56 99 ASN A CA 1
ATOM 812 C C . ASN A 1 99 ? 14.197 -3.957 -15.455 1.00 95.56 99 ASN A C 1
ATOM 814 O O . ASN A 1 99 ? 14.118 -3.192 -14.487 1.00 95.56 99 ASN A O 1
ATOM 818 N N . GLN A 1 100 ? 13.116 -4.456 -16.054 1.00 94.44 100 GLN A N 1
ATOM 819 C CA . GLN A 1 100 ? 11.763 -4.088 -15.649 1.00 94.44 100 GLN A CA 1
ATOM 820 C C . GLN A 1 100 ? 11.395 -4.681 -14.286 1.00 94.44 100 GLN A C 1
ATOM 822 O O . GLN A 1 100 ? 10.868 -3.944 -13.455 1.00 94.44 100 GLN A O 1
ATOM 827 N N . SER A 1 101 ? 11.781 -5.926 -13.993 1.00 94.50 101 SER A N 1
ATOM 828 C CA . SER A 1 101 ? 11.543 -6.553 -12.686 1.00 94.50 101 SER A CA 1
ATOM 829 C C . SER A 1 101 ? 12.164 -5.738 -11.553 1.00 94.50 101 SER A C 1
ATOM 831 O O . SER A 1 101 ? 11.513 -5.460 -10.548 1.00 94.50 101 SER A O 1
ATOM 833 N N . PHE A 1 102 ? 13.399 -5.260 -11.727 1.00 95.00 102 PHE A N 1
ATOM 834 C CA . PHE A 1 102 ? 14.052 -4.406 -10.730 1.00 95.00 102 PHE A CA 1
ATOM 835 C C . PHE A 1 102 ? 13.421 -3.014 -10.648 1.00 95.00 102 PHE A C 1
ATOM 837 O O . PHE A 1 102 ? 13.370 -2.421 -9.570 1.00 95.00 102 PHE A O 1
ATOM 844 N N . SER A 1 103 ? 12.881 -2.510 -11.758 1.00 96.12 103 SER A N 1
ATOM 845 C CA . SER A 1 103 ? 12.108 -1.266 -11.768 1.00 96.12 103 SER A CA 1
ATOM 846 C C . SER A 1 103 ? 10.803 -1.416 -10.971 1.00 96.12 103 SER A C 1
ATOM 848 O O . SER A 1 103 ? 10.497 -0.560 -10.142 1.00 96.12 103 SER A O 1
ATOM 850 N N . ALA A 1 104 ? 10.077 -2.526 -11.141 1.00 96.06 104 ALA A N 1
ATOM 851 C CA . ALA A 1 104 ? 8.870 -2.848 -10.378 1.00 96.06 104 ALA A CA 1
ATOM 852 C C . ALA A 1 104 ? 9.173 -3.032 -8.882 1.00 96.06 104 ALA A C 1
ATOM 854 O O . ALA A 1 104 ? 8.485 -2.456 -8.039 1.00 96.06 104 ALA A O 1
ATOM 855 N N . VAL A 1 105 ? 10.256 -3.739 -8.534 1.00 95.06 105 VAL A N 1
ATOM 856 C CA . VAL A 1 105 ? 10.715 -3.877 -7.138 1.00 95.06 105 VA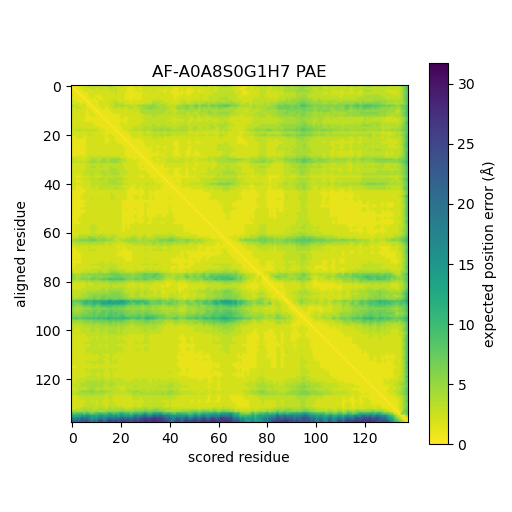L A CA 1
ATOM 857 C C . VAL A 1 105 ? 11.067 -2.517 -6.533 1.00 95.06 105 VAL A C 1
ATOM 859 O O . VAL A 1 105 ? 10.609 -2.204 -5.435 1.00 95.06 105 VAL A O 1
ATOM 862 N N . SER A 1 106 ? 11.828 -1.678 -7.245 1.00 95.69 106 SER A N 1
ATOM 863 C CA . SER A 1 106 ? 12.172 -0.333 -6.766 1.00 95.69 106 SER A CA 1
ATOM 864 C C . SER A 1 106 ? 10.930 0.538 -6.561 1.00 95.69 106 SER A C 1
ATOM 866 O O . SER A 1 106 ? 10.884 1.320 -5.612 1.00 95.69 106 SER A O 1
ATOM 868 N N . CYS A 1 107 ? 9.935 0.417 -7.437 1.00 97.00 107 CYS A N 1
ATOM 869 C CA . CYS A 1 107 ? 8.671 1.135 -7.325 1.00 97.00 107 CYS A CA 1
ATOM 870 C C . CYS A 1 107 ? 7.830 0.636 -6.136 1.00 97.00 107 CYS A C 1
ATOM 872 O O . CYS A 1 107 ? 7.370 1.440 -5.326 1.00 97.00 107 CYS A O 1
ATOM 874 N N . SER A 1 108 ? 7.706 -0.681 -5.949 1.00 95.62 108 SER A N 1
ATOM 875 C CA . SER A 1 108 ? 6.992 -1.252 -4.798 1.00 95.62 108 SER A CA 1
ATOM 876 C C . SER A 1 108 ? 7.654 -0.846 -3.471 1.00 95.62 108 SER A C 1
ATOM 878 O O . SER A 1 108 ? 6.968 -0.427 -2.540 1.00 95.62 108 SER A O 1
ATOM 880 N N . GLN A 1 109 ? 8.994 -0.830 -3.397 1.00 95.62 109 GLN A N 1
ATOM 881 C CA . GLN A 1 109 ? 9.729 -0.312 -2.233 1.00 95.62 109 GLN A CA 1
ATOM 882 C C . GLN A 1 109 ? 9.419 1.164 -1.940 1.00 95.62 109 GLN A C 1
ATOM 884 O O . GLN A 1 109 ? 9.247 1.531 -0.777 1.00 95.62 109 GLN A O 1
ATOM 889 N N . GLU A 1 110 ? 9.337 2.010 -2.971 1.00 96.69 110 GLU A N 1
ATOM 890 C CA . GLU A 1 110 ? 8.986 3.429 -2.835 1.00 96.69 110 GLU A CA 1
ATOM 891 C C . GLU A 1 110 ? 7.560 3.608 -2.287 1.00 96.69 110 GLU A C 1
ATOM 893 O O . GLU A 1 110 ? 7.345 4.370 -1.337 1.00 96.69 110 GLU A O 1
ATOM 898 N N . ASN A 1 111 ? 6.598 2.854 -2.823 1.00 97.06 111 ASN A N 1
ATOM 899 C CA . ASN A 1 111 ? 5.212 2.870 -2.361 1.00 97.06 111 ASN A CA 1
ATOM 900 C C . ASN A 1 111 ? 5.083 2.374 -0.909 1.00 97.06 111 ASN A C 1
ATOM 902 O O . ASN A 1 111 ? 4.442 3.032 -0.085 1.00 97.06 111 ASN A O 1
ATOM 906 N N . ILE A 1 112 ? 5.7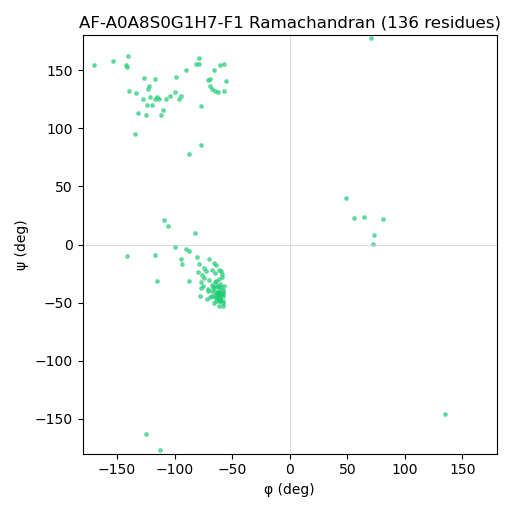40 1.261 -0.558 1.00 97.56 112 ILE A N 1
ATOM 907 C CA . ILE A 1 112 ? 5.757 0.711 0.808 1.00 97.56 112 ILE A CA 1
ATOM 908 C C . ILE A 1 112 ? 6.393 1.708 1.782 1.00 97.56 112 ILE A C 1
ATOM 910 O O . ILE A 1 112 ? 5.837 1.971 2.850 1.00 97.56 112 ILE A O 1
ATOM 914 N N . ALA A 1 113 ? 7.532 2.307 1.422 1.00 97.56 113 ALA A N 1
ATOM 915 C CA . ALA A 1 113 ? 8.186 3.315 2.252 1.00 97.56 113 ALA A CA 1
ATOM 916 C C . ALA A 1 113 ? 7.282 4.536 2.470 1.00 97.56 113 ALA A C 1
ATOM 918 O O . ALA A 1 113 ? 7.185 5.039 3.589 1.00 97.56 113 ALA A O 1
ATOM 919 N N . THR A 1 114 ? 6.582 4.983 1.425 1.00 97.69 114 THR A N 1
ATOM 920 C CA . THR A 1 114 ? 5.611 6.080 1.512 1.00 97.69 114 THR A CA 1
ATOM 921 C C . THR A 1 114 ? 4.473 5.738 2.471 1.00 97.69 114 THR A C 1
ATOM 923 O O . THR A 1 114 ? 4.185 6.518 3.377 1.00 97.69 114 THR A O 1
ATOM 926 N N . PHE A 1 115 ? 3.871 4.554 2.339 1.00 98.31 115 PHE A N 1
ATOM 927 C CA . PHE A 1 115 ? 2.818 4.072 3.235 1.00 98.31 115 PHE A CA 1
ATOM 928 C C . PHE A 1 115 ? 3.278 4.012 4.701 1.00 98.31 115 PHE A C 1
ATOM 930 O O . PHE A 1 115 ? 2.627 4.575 5.583 1.00 98.31 115 PHE A O 1
ATOM 937 N N . ILE A 1 116 ? 4.444 3.413 4.962 1.00 98.56 116 ILE A N 1
ATOM 938 C CA . ILE A 1 116 ? 5.027 3.333 6.309 1.00 98.56 116 ILE A CA 1
ATOM 939 C C . ILE A 1 116 ? 5.305 4.732 6.866 1.00 98.56 116 ILE A C 1
ATOM 941 O O . ILE A 1 116 ? 5.036 4.993 8.037 1.00 98.56 116 ILE A O 1
ATOM 945 N N . ASN A 1 117 ? 5.813 5.654 6.047 1.00 98.56 117 ASN A N 1
ATOM 946 C CA . ASN A 1 117 ? 6.068 7.023 6.482 1.00 98.56 117 ASN A CA 1
ATOM 947 C C . ASN A 1 117 ? 4.772 7.792 6.789 1.00 98.56 117 ASN A C 1
ATOM 949 O O . ASN A 1 117 ? 4.765 8.550 7.758 1.00 98.56 117 ASN A O 1
ATOM 953 N N . LYS A 1 118 ? 3.669 7.556 6.057 1.00 98.31 118 LYS A N 1
ATOM 954 C CA . LYS A 1 118 ? 2.340 8.099 6.412 1.00 98.31 118 LYS A CA 1
ATOM 955 C C . LYS A 1 118 ? 1.895 7.599 7.789 1.00 98.31 118 LYS A C 1
ATOM 957 O O . LYS A 1 118 ? 1.502 8.409 8.625 1.00 98.31 118 LYS A O 1
ATOM 962 N N . ILE A 1 119 ? 2.054 6.301 8.071 1.00 98.50 119 ILE A N 1
ATOM 963 C CA . ILE A 1 119 ? 1.765 5.736 9.400 1.00 98.50 119 ILE A CA 1
ATOM 964 C C . ILE A 1 119 ? 2.649 6.371 10.470 1.00 98.50 119 ILE A C 1
ATOM 966 O O . ILE A 1 119 ? 2.123 6.831 11.480 1.00 98.50 119 ILE A O 1
ATOM 970 N N . LYS A 1 120 ? 3.964 6.464 10.245 1.00 98.44 120 LYS A N 1
ATOM 971 C CA . LYS A 1 120 ? 4.920 7.060 11.195 1.00 98.44 120 LYS A CA 1
ATOM 972 C C . LYS A 1 120 ? 4.636 8.526 11.515 1.00 98.44 120 LYS A C 1
ATOM 974 O O . LYS A 1 120 ? 4.897 8.959 12.631 1.00 98.44 120 LYS A O 1
ATOM 979 N N . ALA A 1 121 ? 4.132 9.281 10.542 1.00 98.50 121 ALA A N 1
ATOM 980 C CA . ALA A 1 121 ? 3.752 10.681 10.712 1.00 98.50 121 ALA A CA 1
ATOM 981 C C . ALA A 1 121 ? 2.374 10.859 11.377 1.00 98.50 121 ALA A C 1
ATOM 983 O O . ALA A 1 121 ? 2.009 11.974 11.747 1.00 98.50 121 ALA A O 1
ATOM 984 N N . SER A 1 122 ? 1.600 9.782 11.520 1.00 98.12 122 SER A N 1
ATOM 985 C CA . SER A 1 122 ? 0.267 9.816 12.115 1.00 98.12 122 SER A CA 1
ATOM 986 C C . SER A 1 122 ? 0.316 9.862 13.651 1.00 98.12 122 SER A C 1
ATOM 988 O O . SER A 1 122 ? 1.270 9.362 14.258 1.00 98.12 122 SER A O 1
ATOM 990 N N . PRO A 1 123 ? -0.731 10.385 14.319 1.00 97.94 123 PRO A N 1
ATOM 991 C CA . PRO A 1 123 ? -0.808 10.375 15.782 1.00 97.94 123 PRO A CA 1
ATOM 992 C C . PRO A 1 123 ? -0.883 8.959 16.379 1.00 97.94 123 PRO A C 1
ATOM 994 O O . PRO A 1 123 ? -0.598 8.788 17.561 1.00 97.94 123 PRO A O 1
ATOM 997 N N . TRP A 1 124 ? -1.224 7.943 15.578 1.00 97.75 124 TRP A N 1
ATOM 998 C CA . TRP A 1 124 ? -1.415 6.558 16.024 1.00 97.75 124 TRP A CA 1
ATOM 999 C C . TRP A 1 124 ? -0.144 5.703 15.961 1.00 97.75 124 TRP A C 1
ATOM 1001 O O . TRP A 1 124 ? -0.157 4.550 16.391 1.00 97.75 124 TRP A O 1
ATOM 1011 N N . PHE A 1 125 ? 0.972 6.242 15.451 1.00 98.00 125 PHE A N 1
ATOM 1012 C CA . PHE A 1 125 ? 2.205 5.469 15.269 1.00 98.00 125 PHE A CA 1
ATOM 1013 C C . PHE A 1 125 ? 2.730 4.848 16.567 1.00 98.00 125 PHE A C 1
ATOM 1015 O O . PHE A 1 125 ? 3.191 3.711 16.556 1.00 98.00 125 PHE A O 1
ATOM 1022 N N . LYS A 1 126 ? 2.643 5.579 17.688 1.00 97.00 126 LYS A N 1
ATOM 1023 C CA . LYS A 1 126 ? 3.160 5.116 18.987 1.00 97.00 126 LYS A CA 1
ATOM 1024 C C . LYS A 1 126 ? 2.523 3.804 19.456 1.00 97.00 126 LYS A C 1
ATOM 1026 O O . LYS A 1 126 ? 3.190 3.043 20.146 1.00 97.00 126 LYS A O 1
ATOM 1031 N N . ASP A 1 127 ? 1.290 3.539 19.030 1.00 96.94 127 ASP A N 1
ATOM 1032 C CA . ASP A 1 127 ? 0.520 2.343 19.379 1.00 96.94 127 ASP A CA 1
ATOM 1033 C C . ASP A 1 127 ? 0.433 1.339 18.215 1.00 96.94 127 ASP A C 1
ATOM 1035 O O . ASP A 1 127 ? -0.399 0.433 18.222 1.00 96.94 127 ASP A O 1
ATOM 1039 N N . THR A 1 128 ? 1.285 1.488 17.193 1.00 98.25 128 THR A N 1
ATOM 1040 C CA . THR A 1 128 ? 1.271 0.654 15.986 1.00 98.25 128 THR A CA 1
ATOM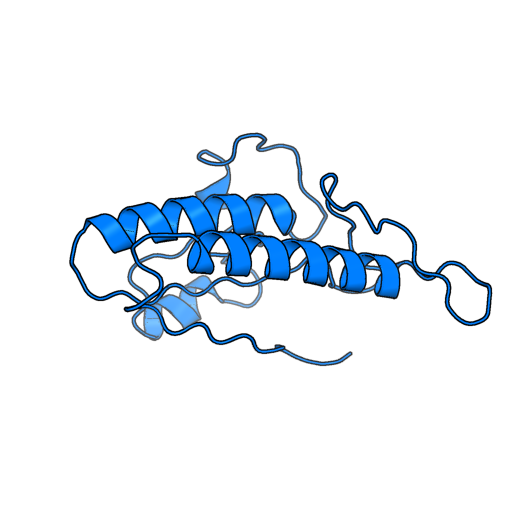 1041 C C . THR A 1 128 ? 2.570 -0.135 15.845 1.00 98.25 128 THR A C 1
ATOM 1043 O O . THR A 1 128 ? 3.657 0.434 15.765 1.00 98.25 128 THR A O 1
ATOM 1046 N N . VAL A 1 129 ? 2.460 -1.460 15.717 1.00 98.25 129 VAL A N 1
ATOM 1047 C CA . VAL A 1 129 ? 3.570 -2.322 15.284 1.00 98.25 129 VAL A CA 1
ATOM 1048 C C . VAL A 1 129 ? 3.438 -2.575 13.787 1.00 98.25 129 VAL A C 1
ATOM 1050 O O . VAL A 1 129 ? 2.404 -3.050 13.323 1.00 98.25 129 VAL A O 1
ATOM 1053 N N . ILE A 1 130 ? 4.494 -2.275 13.032 1.00 98.25 130 ILE A N 1
ATOM 1054 C CA . ILE A 1 130 ? 4.555 -2.512 11.587 1.00 98.25 130 ILE A CA 1
ATOM 1055 C C . ILE A 1 130 ? 5.502 -3.680 11.330 1.00 98.25 130 ILE A C 1
ATOM 1057 O O . ILE A 1 130 ? 6.663 -3.642 11.737 1.00 98.25 130 ILE A O 1
ATOM 1061 N N . VAL A 1 131 ? 5.016 -4.697 10.622 1.00 98.00 131 VAL A N 1
ATOM 1062 C CA . VAL A 1 131 ? 5.820 -5.832 10.158 1.00 98.00 131 VAL A CA 1
ATOM 1063 C C . VAL A 1 131 ? 5.845 -5.807 8.637 1.00 98.00 131 VAL A C 1
ATOM 1065 O O . VAL A 1 131 ? 4.798 -5.759 7.997 1.00 98.00 131 VAL A O 1
ATOM 1068 N N . VAL A 1 132 ? 7.046 -5.848 8.063 1.00 96.81 132 VAL A N 1
ATOM 1069 C CA . VAL A 1 132 ? 7.258 -5.967 6.617 1.00 96.81 132 VAL A CA 1
ATOM 1070 C C . VAL A 1 132 ? 7.915 -7.315 6.366 1.00 96.81 132 VAL A C 1
ATOM 1072 O O . VAL A 1 132 ? 8.944 -7.619 6.964 1.00 96.81 132 VAL A O 1
ATOM 1075 N N . SER A 1 133 ? 7.309 -8.125 5.504 1.00 94.75 133 SER A N 1
ATOM 1076 C CA . SER A 1 133 ? 7.804 -9.456 5.156 1.00 94.75 133 SER A CA 1
ATOM 1077 C C . SER A 1 133 ? 7.591 -9.729 3.672 1.00 94.75 133 SER A C 1
ATOM 1079 O O . SER A 1 133 ? 6.671 -9.180 3.066 1.00 94.75 133 SER A O 1
ATOM 1081 N N . SER A 1 134 ? 8.434 -10.588 3.104 1.00 90.31 134 SER A N 1
ATOM 1082 C CA . SER A 1 134 ? 8.312 -11.080 1.729 1.00 90.31 134 SER A CA 1
ATOM 1083 C C . SER A 1 134 ? 7.658 -12.464 1.716 1.00 90.31 134 SER A C 1
ATOM 1085 O O . SER A 1 134 ? 7.889 -13.264 2.623 1.00 90.31 134 SER A O 1
ATOM 1087 N N . SER A 1 135 ? 6.835 -12.746 0.703 1.00 76.69 135 SER A N 1
ATOM 1088 C CA . SER A 1 135 ? 6.084 -14.002 0.577 1.00 76.69 135 SER A CA 1
ATOM 1089 C C . SER A 1 135 ? 6.853 -15.119 -0.139 1.00 76.69 135 SER A C 1
ATOM 1091 O O . SER A 1 135 ? 6.633 -16.276 0.202 1.00 76.69 135 SER A O 1
ATOM 1093 N N . LEU A 1 136 ? 7.747 -14.807 -1.089 1.00 75.56 136 LEU A N 1
ATOM 1094 C CA . LEU A 1 136 ? 8.708 -15.734 -1.713 1.00 75.56 136 LEU A CA 1
ATOM 1095 C C . LEU A 1 136 ? 9.721 -14.945 -2.578 1.00 75.56 136 LEU A C 1
ATOM 1097 O O . LEU A 1 136 ? 9.385 -13.879 -3.088 1.00 75.56 136 LEU A O 1
ATOM 1101 N N . PHE A 1 137 ? 10.929 -15.479 -2.791 1.00 47.47 137 PHE A N 1
ATOM 1102 C CA . PHE A 1 137 ? 11.796 -15.096 -3.919 1.00 47.47 137 PHE A CA 1
ATOM 1103 C C . PHE A 1 137 ? 11.543 -16.097 -5.057 1.00 47.47 137 PHE A C 1
ATOM 1105 O O . PHE A 1 137 ? 11.589 -17.301 -4.803 1.00 47.47 137 PHE A O 1
ATOM 1112 N N . LEU A 1 138 ? 11.251 -15.617 -6.268 1.00 39.34 138 LEU A N 1
ATOM 1113 C CA . LEU A 1 138 ? 11.301 -16.416 -7.499 1.00 39.34 138 LEU A CA 1
ATOM 1114 C C . LEU A 1 138 ? 12.598 -16.096 -8.242 1.00 39.34 138 LEU A C 1
ATOM 1116 O O . LEU A 1 138 ? 12.922 -14.888 -8.321 1.00 39.34 138 LEU A O 1
#

Foldseek 3Di:
DEFADCPVVVNVVVVVVVDDPDDDYQVNCCVPFPDNPCADPRGHALLRQLVVLLVVVVVVLVVVDDDDRDYDHDQLPDDQGHADPPFPQQFDDDPNHTGRSVSSVNRNVVSVVVSVVSCVPDPCVVVDDDDDDDPDDD

Organism: Escherichia coli (NCBI:txid562)

Sequence (138 aa):
MQGANLRFAGKDVFLKSHGFDHLYGSEELKSVVADPHYRNDWGFYDDTVLDEAWKKFEELSRSGQRFSLFTLTVDTHHPDGFISRTCNRKKYDFDGKPNQSFSAVSCSQENIATFINKIKASPWFKDTVIVVSSSLFL

InterPro domains:
  IPR000917 Sulfatase, N-terminal [PF00884] (4-134)
  IPR017850 Alkaline-phosphatase-like, core domain superfamily [G3DSA:3.40.720.10] (1-135)
  IPR017850 Alkaline-phosphatase-like, core domain superfamily [SSF53649] (7-134)
  IPR050448 OpgB/LTA synthase bacterial cell wall biosynthesis [PTHR47371] (1-134)

Secondary structure (DSSP, 8-state):
-BSS-TTGGGHHHHHHHTT-S----HHHHTTTSS-TT-EETTEE-HHHHHHHHHHHHHHHHHTTS------B--TT-TTT----TT-S----EETTEE-HHHHHHHHHHHHHHHHHHHHHHSTTGGG-------S---

Solvent-accessible surface area (backbone atoms only — not comparable to full-atom values): 8298 Å² total; per-residue (Å²): 67,31,17,33,52,40,70,59,94,46,43,50,62,52,43,51,77,69,73,50,92,76,85,40,17,36,79,66,38,48,85,71,50,95,56,69,76,63,56,56,100,67,24,41,37,42,57,58,42,47,53,53,49,48,54,50,48,55,53,46,63,70,67,76,57,92,82,86,88,61,76,50,79,62,34,64,41,80,92,40,39,43,70,49,90,84,43,85,50,74,72,32,70,55,97,90,36,84,32,56,44,56,10,7,44,51,20,51,51,52,46,51,52,51,48,53,49,54,46,63,73,38,94,59,31,90,84,55,90,87,85,89,82,84,94,76,89,131

Nearest PDB structures (foldseek):
  4uop-assembly1_A  TM=8.051E-01  e=4.643E-04  Listeria monocytogenes EGD-e
  2m09-assembly1_A  TM=2.677E-01  e=2.264E+00  Homo sapiens

pLDDT: mean 94.89, std 7.12, range [39.34, 98.56]

Radius of gyration: 15.61 Å; Cα contacts (8 Å, |Δi|>4): 167; chains: 1; bounding box: 41×31×39 Å